Protein AF-A0A7R9WXW7-F1 (afdb_monomer_lite)

Sequence (148 aa):
VDLASMSEPMRQLRLDAGLLLRETRELWLTTLVTAAVLALRHQPDDDEAILDRFQSLLETIAQRLQLDTCWKVRPMLDGKTIMAEVGIPRGPEVGEYNQEQVRWSLQYPSGTRDDAIQHLLAFKTSRQSSDSKSTSTGEEPKTKKMHL

Organism: NCBI:txid1486917

pLDDT: mean 88.54, std 15.45, range [39.53, 98.12]

Secondary structure (DSSP, 8-state):
--GGG--HHHHHHHHHHHHHHHHHGGGHHHHHHHHHHHHHHH-GGGHHHHHHHHHHHHHIIIIIS--TTGGGPPPSS-HHHHHHHHT--SSTHHHHHHHHHHHHHHH-TT--HHHHHHHHHHHHHHHHHHHHHHTSS-------PPP-

Radius of gyration: 23.35 Å; chains: 1; bounding box: 54×71×48 Å

Foldseek 3Di:
DPLQPDDPVRLVVLLVVLVVCLVCPPCPVVVLVVVLVVVCVVCVVCNVVSVVVSVVVVCCCCPVLVRNHLNVDQQPDDLVRCCVLLVDDPDCVSVVLRVVSSSVCSSRVVDDPVNSSVSSNVVVVVVVVVVVVVPPDDDDDDDDDDDD

Structure (mmCIF, N/CA/C/O backbone):
data_AF-A0A7R9WXW7-F1
#
_entry.id   AF-A0A7R9WXW7-F1
#
loop_
_atom_site.group_PDB
_atom_site.id
_atom_site.type_symbol
_atom_site.label_atom_id
_atom_site.label_alt_id
_atom_site.label_comp_id
_atom_site.label_asym_id
_atom_site.label_entity_id
_atom_site.label_seq_id
_atom_site.pdbx_PDB_ins_code
_atom_site.Cartn_x
_atom_site.Cartn_y
_atom_site.Cartn_z
_atom_site.occupancy
_atom_site.B_iso_or_equiv
_atom_site.auth_seq_id
_atom_site.auth_comp_id
_atom_site.auth_asym_id
_atom_site.auth_atom_id
_atom_site.pdbx_PDB_model_num
ATOM 1 N N . VAL A 1 1 ? 14.321 -10.278 4.503 1.00 61.34 1 VAL A N 1
ATOM 2 C CA . VAL A 1 1 ? 14.198 -8.946 5.137 1.00 61.34 1 VAL A CA 1
ATOM 3 C C . VAL A 1 1 ? 13.299 -9.127 6.336 1.00 61.34 1 VAL A C 1
ATOM 5 O O . VAL A 1 1 ? 12.225 -9.686 6.165 1.00 61.34 1 VAL A O 1
ATOM 8 N N . ASP A 1 2 ? 13.758 -8.765 7.529 1.00 78.00 2 ASP A N 1
ATOM 9 C CA . ASP A 1 2 ? 12.871 -8.716 8.688 1.00 78.00 2 ASP A CA 1
ATOM 10 C C . ASP A 1 2 ? 12.004 -7.458 8.567 1.00 78.00 2 ASP A C 1
ATOM 12 O O . ASP A 1 2 ? 12.505 -6.333 8.595 1.00 78.00 2 ASP A O 1
ATOM 16 N N . LEU A 1 3 ? 10.704 -7.655 8.353 1.00 78.62 3 LEU A N 1
ATOM 17 C CA . LEU A 1 3 ? 9.765 -6.555 8.171 1.00 78.62 3 LEU A CA 1
ATOM 18 C C . LEU A 1 3 ? 9.574 -5.728 9.454 1.00 78.62 3 LEU A C 1
ATOM 20 O O . LEU A 1 3 ? 9.182 -4.565 9.371 1.00 78.62 3 LEU A O 1
ATOM 24 N N . ALA A 1 4 ? 9.878 -6.292 10.628 1.00 76.25 4 ALA A N 1
ATOM 25 C CA . ALA A 1 4 ? 9.750 -5.595 11.905 1.00 76.25 4 ALA A CA 1
ATOM 26 C C . ALA A 1 4 ? 10.867 -4.560 12.143 1.00 76.25 4 ALA A C 1
ATOM 28 O O . ALA A 1 4 ? 10.670 -3.611 12.899 1.00 76.25 4 ALA A O 1
ATOM 29 N N . SER A 1 5 ? 12.016 -4.698 11.475 1.00 84.12 5 SER A N 1
ATOM 30 C CA . SER A 1 5 ? 13.190 -3.824 11.630 1.00 84.12 5 SER A CA 1
ATOM 31 C C . SER A 1 5 ? 13.439 -2.900 10.428 1.00 84.12 5 SER A C 1
ATOM 33 O O . SER A 1 5 ? 14.543 -2.386 10.240 1.00 84.12 5 SER A O 1
ATOM 35 N N . MET A 1 6 ? 12.411 -2.643 9.607 1.00 88.06 6 MET A N 1
ATOM 36 C CA . MET A 1 6 ? 12.515 -1.728 8.465 1.00 88.06 6 MET A CA 1
ATOM 37 C C . MET A 1 6 ? 12.856 -0.294 8.900 1.00 88.06 6 MET A C 1
ATOM 39 O O . MET A 1 6 ? 12.335 0.217 9.891 1.00 88.06 6 MET A O 1
ATOM 43 N N . SER A 1 7 ? 13.701 0.390 8.127 1.00 92.31 7 SER A N 1
ATOM 44 C CA . SER A 1 7 ? 13.963 1.823 8.302 1.00 92.31 7 SER A CA 1
ATOM 45 C C . SER A 1 7 ? 12.777 2.674 7.831 1.00 92.31 7 SER A C 1
ATOM 47 O O . SER A 1 7 ? 11.941 2.212 7.054 1.00 92.31 7 SER A O 1
ATOM 49 N N . GLU A 1 8 ? 12.712 3.937 8.260 1.00 92.44 8 GLU A N 1
ATOM 50 C CA . GLU A 1 8 ? 11.643 4.858 7.840 1.00 92.44 8 GLU A CA 1
ATOM 51 C C . GLU A 1 8 ? 11.563 5.042 6.309 1.00 92.44 8 GLU A C 1
ATOM 53 O O . GLU A 1 8 ? 10.476 4.876 5.758 1.00 92.44 8 GLU A O 1
ATOM 58 N N . PRO A 1 9 ? 12.675 5.250 5.569 1.00 93.75 9 PRO A N 1
ATOM 59 C CA . PRO A 1 9 ? 12.611 5.331 4.107 1.00 93.75 9 PRO A CA 1
ATOM 60 C C . PRO A 1 9 ? 12.069 4.054 3.455 1.00 93.75 9 PRO A C 1
ATOM 62 O O . PRO A 1 9 ? 11.321 4.117 2.483 1.00 93.75 9 PRO A O 1
ATOM 65 N N . MET A 1 10 ? 12.411 2.885 4.004 1.00 92.81 10 MET A N 1
ATOM 66 C CA . MET A 1 10 ? 11.912 1.603 3.504 1.00 92.81 10 MET A CA 1
ATOM 67 C C . MET A 1 10 ? 10.419 1.421 3.778 1.00 92.81 10 MET A C 1
ATOM 69 O O . MET A 1 10 ? 9.706 0.872 2.939 1.00 92.81 10 MET A O 1
ATOM 73 N N . ARG A 1 11 ? 9.936 1.886 4.934 1.00 95.25 11 ARG A N 1
ATOM 74 C CA . ARG A 1 11 ? 8.508 1.913 5.266 1.00 95.25 11 ARG A CA 1
ATOM 75 C C . ARG A 1 11 ? 7.729 2.815 4.313 1.00 95.25 11 ARG A C 1
ATOM 77 O O . ARG A 1 11 ? 6.682 2.403 3.818 1.00 95.25 11 ARG A O 1
ATOM 84 N N . GLN A 1 12 ? 8.265 3.994 4.000 1.00 95.94 12 GLN A N 1
ATOM 85 C CA . GLN A 1 12 ? 7.662 4.901 3.026 1.00 95.94 12 GLN A CA 1
ATOM 86 C C . GLN A 1 12 ? 7.631 4.286 1.620 1.00 95.94 12 GLN A C 1
ATOM 88 O O . GLN A 1 12 ? 6.577 4.250 0.992 1.00 95.94 12 GLN A O 1
ATOM 93 N N . LEU A 1 13 ? 8.741 3.691 1.170 1.00 95.56 13 LEU A N 1
ATOM 94 C CA . LEU A 1 13 ? 8.793 2.972 -0.106 1.00 95.56 13 LEU A CA 1
ATOM 95 C C . LEU A 1 13 ? 7.749 1.846 -0.172 1.00 95.56 13 LEU A C 1
ATOM 97 O O . LEU A 1 13 ? 7.090 1.664 -1.195 1.00 95.56 13 LEU A O 1
ATOM 101 N N . ARG A 1 14 ? 7.580 1.093 0.922 1.00 97.00 14 ARG A N 1
ATOM 102 C CA . ARG A 1 14 ? 6.579 0.024 1.013 1.00 97.00 14 ARG A CA 1
ATOM 103 C C . ARG A 1 14 ? 5.152 0.562 0.938 1.00 97.00 14 ARG A C 1
ATOM 105 O O . ARG A 1 14 ? 4.317 -0.062 0.285 1.00 97.00 14 ARG A O 1
ATOM 112 N N . LEU A 1 15 ? 4.876 1.696 1.580 1.00 97.50 15 LEU A N 1
ATOM 113 C CA . LEU A 1 15 ? 3.587 2.376 1.490 1.00 97.50 15 LEU A CA 1
ATOM 114 C C . LEU A 1 15 ? 3.294 2.798 0.046 1.00 97.50 15 LEU A C 1
ATOM 116 O O . LEU A 1 15 ? 2.250 2.426 -0.486 1.00 97.50 15 LEU A O 1
ATOM 120 N N . ASP A 1 16 ? 4.222 3.498 -0.604 1.00 97.44 16 ASP A N 1
ATOM 121 C CA . ASP A 1 16 ? 4.024 4.027 -1.957 1.00 97.44 16 ASP A CA 1
ATOM 122 C C . ASP A 1 16 ? 3.840 2.899 -2.983 1.00 97.44 16 ASP A C 1
ATOM 124 O O . ASP A 1 16 ? 2.862 2.883 -3.737 1.00 97.44 16 ASP A O 1
ATOM 128 N N . ALA A 1 17 ? 4.717 1.889 -2.952 1.00 96.94 17 ALA A N 1
ATOM 129 C CA . ALA A 1 17 ? 4.582 0.701 -3.792 1.00 96.94 17 ALA A CA 1
ATOM 130 C C . ALA A 1 17 ? 3.282 -0.059 -3.487 1.00 96.94 17 ALA A C 1
ATOM 132 O O . ALA A 1 17 ? 2.579 -0.497 -4.396 1.00 96.94 17 ALA A O 1
ATOM 133 N N . GLY A 1 18 ? 2.929 -0.193 -2.207 1.00 97.69 18 GLY A N 1
ATOM 134 C CA . GLY A 1 18 ? 1.715 -0.869 -1.770 1.00 97.69 18 GLY A CA 1
ATOM 135 C C . GLY A 1 18 ? 0.447 -0.192 -2.282 1.00 97.69 18 GLY A C 1
ATOM 136 O O . GLY A 1 18 ? -0.461 -0.882 -2.735 1.00 97.69 18 GLY A O 1
ATOM 137 N N . LEU A 1 19 ? 0.383 1.141 -2.267 1.00 97.50 19 LEU A N 1
ATOM 138 C CA . LEU A 1 19 ? -0.761 1.886 -2.797 1.00 97.50 19 LEU A CA 1
ATOM 139 C C . LEU A 1 19 ? -0.917 1.679 -4.309 1.00 97.50 19 LEU A C 1
ATOM 141 O O . LEU A 1 19 ? -2.013 1.334 -4.754 1.00 97.50 19 LEU A O 1
ATOM 145 N N . LEU A 1 20 ? 0.177 1.768 -5.074 1.00 96.50 20 LEU A N 1
ATOM 146 C CA . LEU A 1 20 ? 0.171 1.507 -6.521 1.00 96.50 20 LEU A CA 1
ATOM 147 C C . LEU A 1 20 ? -0.274 0.074 -6.852 1.00 96.50 20 LEU A C 1
ATOM 149 O O . LEU A 1 20 ? -1.080 -0.155 -7.759 1.00 96.50 20 LEU A O 1
ATOM 153 N N . LEU A 1 21 ? 0.211 -0.911 -6.095 1.00 97.38 21 LEU A N 1
ATOM 154 C CA . LEU A 1 21 ? -0.164 -2.316 -6.269 1.00 97.38 21 LEU A CA 1
ATOM 155 C C . LEU A 1 21 ? -1.621 -2.579 -5.876 1.00 97.38 21 LEU A C 1
ATOM 157 O O . LEU A 1 21 ? -2.287 -3.412 -6.487 1.00 97.38 21 LEU A O 1
ATOM 161 N N . ARG A 1 22 ? -2.166 -1.851 -4.896 1.00 96.56 22 ARG A N 1
ATOM 162 C CA . ARG A 1 22 ? -3.592 -1.943 -4.545 1.00 96.56 22 ARG A CA 1
ATOM 163 C C . ARG A 1 22 ? -4.513 -1.309 -5.580 1.00 96.56 22 ARG A C 1
ATOM 165 O O . ARG A 1 22 ? -5.646 -1.771 -5.725 1.00 96.56 22 ARG A O 1
ATOM 172 N N . GLU A 1 23 ? -4.039 -0.295 -6.292 1.00 96.19 23 GLU A N 1
ATOM 173 C CA . GLU A 1 23 ? -4.761 0.328 -7.400 1.00 96.19 23 GLU A CA 1
ATOM 174 C C . GLU A 1 23 ? -4.766 -0.572 -8.644 1.00 96.19 23 GLU A C 1
ATOM 176 O O . GLU A 1 23 ? -5.825 -0.857 -9.206 1.00 96.19 23 GLU A O 1
ATOM 181 N N . THR A 1 24 ? -3.596 -1.099 -9.013 1.00 96.62 24 THR A N 1
ATOM 182 C CA . THR A 1 24 ? -3.416 -1.953 -10.201 1.00 96.62 24 THR A CA 1
ATOM 183 C C . THR A 1 24 ? -3.874 -3.402 -9.996 1.00 96.62 24 THR A C 1
ATOM 185 O O . THR A 1 24 ? -4.316 -4.050 -10.947 1.00 96.62 24 THR A O 1
ATOM 188 N N . ARG A 1 25 ? -3.856 -3.910 -8.758 1.00 96.69 25 ARG A N 1
ATOM 189 C CA . ARG A 1 25 ? -4.270 -5.275 -8.378 1.00 96.69 25 ARG A CA 1
ATOM 190 C C . ARG A 1 25 ? -3.591 -6.334 -9.250 1.00 96.69 25 ARG A C 1
ATOM 192 O O . ARG A 1 25 ? -2.409 -6.214 -9.532 1.00 96.69 25 ARG A O 1
ATOM 199 N N . GLU A 1 26 ? -4.329 -7.344 -9.723 1.00 96.12 26 GLU A N 1
ATOM 200 C CA . GLU A 1 26 ? -3.818 -8.430 -10.580 1.00 96.12 26 GLU A CA 1
ATOM 201 C C . GLU A 1 26 ? -3.125 -7.930 -11.863 1.00 96.12 26 GLU A C 1
ATOM 203 O O . GLU A 1 26 ? -2.372 -8.676 -12.481 1.00 96.12 26 GLU A O 1
ATOM 208 N N . LEU A 1 27 ? -3.357 -6.676 -12.276 1.00 96.94 27 LEU A N 1
ATOM 209 C CA . LEU A 1 27 ? -2.728 -6.104 -13.464 1.00 96.94 27 LEU A CA 1
ATOM 210 C C . LEU A 1 27 ? -1.308 -5.594 -13.212 1.00 96.94 27 LEU A C 1
ATOM 212 O O . LEU A 1 27 ? -0.648 -5.236 -14.180 1.00 96.94 27 LEU A O 1
ATOM 216 N N . TRP A 1 28 ? -0.809 -5.553 -11.972 1.00 96.31 28 TRP A N 1
ATOM 217 C CA . TRP A 1 28 ? 0.492 -4.942 -11.678 1.00 96.31 28 TRP A CA 1
ATOM 218 C C . TRP A 1 28 ? 1.647 -5.541 -12.492 1.00 96.31 28 TRP A C 1
ATOM 220 O O . TRP A 1 28 ? 2.482 -4.802 -13.014 1.00 96.31 28 TRP A O 1
ATOM 230 N N . LEU A 1 29 ? 1.665 -6.869 -12.652 1.00 95.75 29 LEU A N 1
ATOM 231 C CA . LEU A 1 29 ? 2.698 -7.558 -13.418 1.00 95.75 29 LEU A CA 1
ATOM 232 C C . LEU A 1 29 ? 2.554 -7.254 -14.912 1.00 95.75 29 LEU A C 1
ATOM 234 O O . LEU A 1 29 ? 3.543 -6.968 -15.578 1.00 95.75 29 LEU A O 1
ATOM 238 N N . THR A 1 30 ? 1.323 -7.235 -15.428 1.00 96.50 30 THR A N 1
ATOM 239 C CA . THR A 1 30 ? 1.036 -6.841 -16.814 1.00 96.50 30 THR A CA 1
ATOM 240 C C . THR A 1 30 ? 1.468 -5.402 -17.082 1.00 96.50 30 THR A C 1
ATOM 242 O O . THR A 1 30 ? 2.094 -5.135 -18.107 1.00 96.50 30 THR A O 1
ATOM 245 N N . THR A 1 31 ? 1.192 -4.478 -16.159 1.00 95.25 31 THR A N 1
ATOM 246 C CA . THR A 1 31 ? 1.633 -3.079 -16.228 1.00 95.25 31 THR A CA 1
ATOM 247 C C . THR A 1 31 ? 3.156 -2.997 -16.278 1.00 95.25 31 THR A C 1
ATOM 249 O O . THR A 1 31 ? 3.703 -2.302 -17.132 1.00 95.25 31 THR A O 1
ATOM 252 N N . LEU A 1 32 ? 3.845 -3.751 -15.418 1.00 94.31 32 LEU A N 1
ATOM 253 C CA . LEU A 1 32 ? 5.303 -3.761 -15.355 1.00 94.31 32 LEU A CA 1
ATOM 254 C C . LEU A 1 32 ? 5.938 -4.347 -16.630 1.00 94.31 32 LEU A C 1
ATOM 256 O O . LEU A 1 32 ? 6.860 -3.755 -17.185 1.00 94.31 32 LEU A O 1
ATOM 260 N N . VAL A 1 33 ? 5.417 -5.471 -17.134 1.00 95.88 33 VAL A N 1
ATOM 261 C CA . VAL A 1 33 ? 5.876 -6.094 -18.389 1.00 95.88 33 VAL A CA 1
ATOM 262 C C . VAL A 1 33 ? 5.631 -5.165 -19.576 1.00 95.88 33 VAL A C 1
ATOM 264 O O . VAL A 1 33 ? 6.515 -4.978 -20.407 1.00 95.88 33 VAL A O 1
ATOM 267 N N . THR A 1 34 ? 4.457 -4.532 -19.641 1.00 96.50 34 THR A N 1
ATOM 268 C CA . THR A 1 34 ? 4.133 -3.573 -20.707 1.00 96.50 34 THR A CA 1
ATOM 269 C C . THR A 1 34 ? 5.099 -2.389 -20.685 1.00 96.50 34 THR A C 1
ATOM 271 O O . THR A 1 34 ? 5.607 -1.998 -21.734 1.00 96.50 34 THR A O 1
ATOM 274 N N . ALA A 1 35 ? 5.410 -1.852 -19.501 1.00 94.50 35 ALA A N 1
ATOM 275 C CA . ALA A 1 35 ? 6.386 -0.777 -19.347 1.00 94.50 35 ALA A CA 1
ATOM 276 C C . ALA A 1 35 ? 7.794 -1.197 -19.804 1.00 94.50 35 ALA A C 1
ATOM 278 O O . ALA A 1 35 ? 8.452 -0.432 -20.507 1.00 94.50 35 ALA A O 1
ATOM 279 N N . ALA A 1 36 ? 8.232 -2.417 -19.473 1.00 94.25 36 ALA A N 1
ATOM 280 C CA . ALA A 1 36 ? 9.525 -2.944 -19.907 1.00 94.25 36 ALA A CA 1
ATOM 281 C C . ALA A 1 36 ? 9.600 -3.091 -21.434 1.00 94.25 36 ALA A C 1
ATOM 283 O O . ALA A 1 36 ? 10.535 -2.596 -22.055 1.00 94.25 36 ALA A O 1
ATOM 284 N N . VAL A 1 37 ? 8.577 -3.686 -22.058 1.00 95.38 37 VAL A N 1
ATOM 285 C CA . VAL A 1 37 ? 8.492 -3.819 -23.523 1.00 95.38 37 VAL A CA 1
ATOM 286 C C . VAL A 1 37 ? 8.505 -2.451 -24.205 1.00 95.38 37 VAL A C 1
ATOM 288 O O . VAL A 1 37 ? 9.186 -2.266 -25.213 1.00 95.38 37 VAL A O 1
ATOM 291 N N . LEU A 1 38 ? 7.774 -1.471 -23.666 1.00 95.94 38 LEU A N 1
ATOM 292 C CA . LEU A 1 38 ? 7.788 -0.110 -24.199 1.00 95.94 38 LEU A CA 1
ATOM 293 C C . LEU A 1 38 ? 9.166 0.545 -24.063 1.00 95.94 38 LEU A C 1
ATOM 295 O O . LEU A 1 38 ? 9.581 1.222 -25.003 1.00 95.94 38 LEU A O 1
ATOM 299 N N . ALA A 1 39 ? 9.874 0.334 -22.952 1.00 93.38 39 ALA A N 1
ATOM 300 C CA . ALA A 1 39 ? 11.222 0.856 -22.748 1.00 93.38 39 ALA A CA 1
ATOM 301 C C . ALA A 1 39 ? 12.221 0.255 -23.749 1.00 93.38 39 ALA A C 1
ATOM 303 O O . ALA A 1 39 ? 12.904 1.015 -24.430 1.00 93.38 39 ALA A O 1
ATOM 304 N N . LEU A 1 40 ? 12.221 -1.074 -23.924 1.00 93.56 40 LEU A N 1
ATOM 305 C CA . LEU A 1 40 ? 13.077 -1.775 -24.896 1.00 93.56 40 LEU A CA 1
ATOM 306 C C . LEU A 1 40 ? 12.862 -1.243 -26.320 1.00 93.56 40 LEU A C 1
ATOM 308 O O . LEU A 1 40 ? 13.801 -1.001 -27.068 1.00 93.56 40 LEU A O 1
ATOM 312 N N . ARG A 1 41 ? 11.605 -0.970 -26.696 1.00 93.75 41 ARG A N 1
ATOM 313 C CA . ARG A 1 41 ? 11.296 -0.400 -28.017 1.00 93.75 41 ARG A CA 1
ATOM 314 C C . ARG A 1 41 ? 11.785 1.035 -28.213 1.00 93.75 41 ARG A C 1
ATOM 316 O O . ARG A 1 41 ? 11.988 1.430 -29.358 1.00 93.75 41 ARG A O 1
ATOM 323 N N . HIS A 1 42 ? 11.899 1.824 -27.145 1.00 93.19 42 HIS A N 1
ATOM 324 C CA . HIS A 1 42 ? 12.360 3.214 -27.222 1.00 93.19 42 HIS A CA 1
ATOM 325 C C . HIS A 1 42 ? 13.880 3.345 -27.079 1.00 93.19 42 HIS A C 1
ATOM 327 O O . HIS A 1 42 ? 14.440 4.318 -27.577 1.00 93.19 42 HIS A O 1
ATOM 333 N N . GLN A 1 43 ? 14.529 2.399 -26.397 1.00 90.44 43 GLN A N 1
ATOM 334 C CA . GLN A 1 43 ? 15.960 2.407 -26.079 1.00 90.44 43 GLN A CA 1
ATOM 335 C C . GLN A 1 43 ? 16.577 1.028 -26.386 1.00 90.44 43 GLN A C 1
ATOM 337 O O . GLN A 1 43 ? 16.969 0.318 -25.464 1.00 90.44 43 GLN A O 1
ATOM 342 N N . PRO A 1 44 ? 16.642 0.625 -27.669 1.00 77.81 44 PRO A N 1
ATOM 343 C CA . PRO A 1 44 ? 17.068 -0.726 -28.052 1.00 77.81 44 PRO A CA 1
ATOM 344 C C . PRO A 1 44 ? 18.547 -1.024 -27.755 1.00 77.81 44 PRO A C 1
ATOM 346 O O . PRO A 1 44 ? 18.941 -2.183 -27.711 1.00 77.81 44 PRO A O 1
ATOM 349 N N . ASP A 1 45 ? 19.376 0.003 -27.551 1.00 88.94 45 ASP A N 1
ATOM 350 C CA . ASP A 1 45 ? 20.791 -0.172 -27.198 1.00 88.94 45 ASP A CA 1
ATOM 351 C C . ASP A 1 45 ? 21.002 -0.432 -25.687 1.00 88.94 45 ASP A C 1
ATOM 353 O O . ASP A 1 45 ? 22.113 -0.751 -25.271 1.00 88.94 45 ASP A O 1
ATOM 357 N N . ASP A 1 46 ? 19.942 -0.333 -24.868 1.00 89.12 46 ASP A N 1
ATOM 358 C CA . ASP A 1 46 ? 19.978 -0.439 -23.398 1.00 89.12 46 ASP A CA 1
ATOM 359 C C . ASP A 1 46 ? 19.252 -1.693 -22.857 1.00 89.12 46 ASP A C 1
ATOM 361 O O . ASP A 1 46 ? 18.83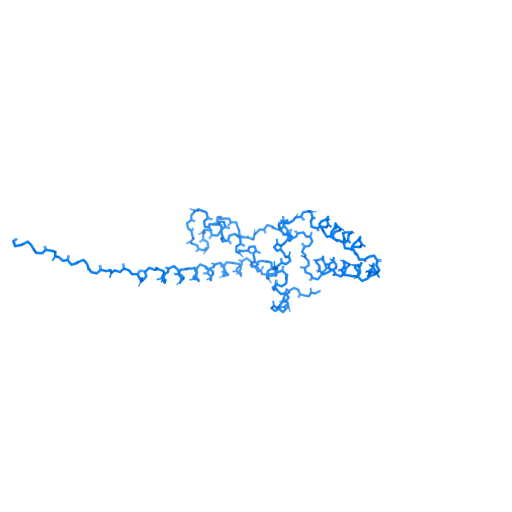6 -1.724 -21.692 1.00 89.12 46 ASP A O 1
ATOM 365 N N . ASP A 1 47 ? 19.081 -2.733 -23.683 1.00 91.38 47 ASP A N 1
ATOM 366 C CA . ASP A 1 47 ? 18.287 -3.929 -23.359 1.00 91.38 47 ASP A CA 1
ATOM 367 C C . ASP A 1 47 ? 18.653 -4.553 -22.001 1.00 91.38 47 ASP A C 1
ATOM 369 O O . ASP A 1 47 ? 17.781 -4.772 -21.157 1.00 91.38 47 ASP A O 1
ATOM 373 N N . GLU A 1 48 ? 19.946 -4.783 -21.753 1.00 93.81 48 GLU A N 1
ATOM 374 C CA . GLU A 1 48 ? 20.440 -5.388 -20.508 1.00 93.81 48 GLU A CA 1
ATOM 375 C C . GLU A 1 48 ? 20.094 -4.522 -19.287 1.00 93.81 48 GLU A C 1
ATOM 377 O O . GLU A 1 48 ? 19.506 -5.003 -18.319 1.00 93.81 48 GLU A O 1
ATOM 382 N N . ALA A 1 49 ? 20.332 -3.210 -19.369 1.00 94.12 49 ALA A N 1
ATOM 383 C CA . ALA A 1 49 ? 20.037 -2.287 -18.278 1.00 94.12 49 ALA A CA 1
ATOM 384 C C . ALA A 1 49 ? 18.527 -2.177 -17.988 1.00 94.12 49 ALA A C 1
ATOM 386 O O . ALA A 1 49 ? 18.122 -1.950 -16.844 1.00 94.12 49 ALA A O 1
ATOM 387 N N . ILE A 1 50 ? 17.674 -2.305 -19.009 1.00 94.12 50 ILE A N 1
ATOM 388 C CA . ILE A 1 50 ? 16.214 -2.311 -18.846 1.00 94.12 50 ILE A CA 1
ATOM 389 C C . ILE A 1 50 ? 15.752 -3.601 -18.168 1.00 94.12 50 ILE A C 1
ATOM 391 O O . ILE A 1 50 ? 14.947 -3.538 -17.233 1.00 94.12 50 ILE A O 1
ATOM 395 N N . LEU A 1 51 ? 16.267 -4.749 -18.609 1.00 94.38 51 LEU A N 1
ATOM 396 C CA . LEU A 1 51 ? 15.941 -6.053 -18.035 1.00 94.38 51 LEU A CA 1
ATOM 397 C C . LEU A 1 51 ? 16.403 -6.157 -16.577 1.00 94.38 51 LEU A C 1
ATOM 399 O O . LEU A 1 51 ? 15.615 -6.580 -15.730 1.00 94.38 51 LEU A O 1
ATOM 403 N N . ASP A 1 52 ? 17.598 -5.662 -16.257 1.00 95.88 52 ASP A N 1
ATOM 404 C CA . ASP A 1 52 ? 18.114 -5.602 -14.886 1.00 95.88 52 ASP A CA 1
ATOM 405 C C . ASP A 1 52 ? 17.224 -4.750 -13.976 1.00 95.88 52 ASP A C 1
ATOM 407 O O . ASP A 1 52 ? 16.885 -5.148 -12.857 1.00 95.88 52 ASP A O 1
ATOM 411 N N . ARG A 1 53 ? 16.785 -3.575 -14.452 1.00 94.25 53 ARG A N 1
ATOM 412 C CA . ARG A 1 53 ? 15.851 -2.718 -13.701 1.00 94.25 53 ARG A CA 1
ATOM 413 C C . ARG A 1 53 ? 14.506 -3.404 -13.484 1.00 94.25 53 ARG A C 1
ATOM 415 O O . ARG A 1 53 ? 13.961 -3.325 -12.382 1.00 94.25 53 ARG A O 1
ATOM 422 N N . PHE A 1 54 ? 13.976 -4.073 -14.508 1.00 95.62 54 PHE A N 1
ATOM 423 C CA . PHE A 1 54 ? 12.728 -4.829 -14.412 1.00 95.62 54 PHE A CA 1
ATOM 424 C C . PHE A 1 54 ? 12.841 -5.960 -13.384 1.00 95.62 54 PHE A C 1
ATOM 426 O O . PHE A 1 54 ? 12.000 -6.057 -12.487 1.00 95.62 54 PHE A O 1
ATOM 433 N N . GLN A 1 55 ? 13.896 -6.773 -13.470 1.00 95.81 55 GLN A N 1
ATOM 434 C CA . GLN A 1 55 ? 14.130 -7.883 -12.552 1.00 95.81 55 GLN A CA 1
ATOM 435 C C . GLN A 1 55 ? 14.326 -7.386 -11.115 1.00 95.81 55 GLN A C 1
ATOM 437 O O . GLN A 1 55 ? 13.680 -7.887 -10.196 1.00 95.81 55 GLN A O 1
ATOM 442 N N . SER A 1 56 ? 15.140 -6.346 -10.921 1.00 96.06 56 SER A N 1
ATOM 443 C CA . SER A 1 56 ? 15.377 -5.737 -9.608 1.00 96.06 56 SER A CA 1
ATOM 444 C C . SER A 1 56 ? 14.089 -5.200 -8.973 1.00 96.06 56 SER A C 1
ATOM 446 O O . SER A 1 56 ? 13.849 -5.386 -7.774 1.00 96.06 56 SER A O 1
ATOM 448 N N . LEU A 1 57 ? 13.211 -4.576 -9.767 1.00 95.19 57 LEU A N 1
ATOM 449 C CA . LEU A 1 57 ? 11.919 -4.091 -9.285 1.00 95.19 57 LEU A CA 1
ATOM 450 C C . LEU A 1 57 ? 10.975 -5.247 -8.929 1.00 95.19 57 LEU A C 1
ATOM 452 O O . LEU A 1 57 ? 10.325 -5.201 -7.881 1.00 95.19 57 LEU A O 1
ATOM 456 N N . LEU A 1 58 ? 10.942 -6.300 -9.750 1.00 96.06 58 LEU A N 1
ATOM 457 C CA . LEU A 1 58 ? 10.154 -7.503 -9.492 1.00 96.06 58 LEU A CA 1
ATOM 458 C C . LEU A 1 58 ? 10.576 -8.177 -8.177 1.00 96.06 58 LEU A C 1
ATOM 460 O O . LEU A 1 58 ? 9.736 -8.437 -7.313 1.00 96.06 58 LEU A O 1
ATOM 464 N N . GLU A 1 59 ? 11.877 -8.400 -7.993 1.00 95.69 59 GLU A N 1
ATOM 465 C CA . GLU A 1 59 ? 12.451 -8.961 -6.766 1.00 95.69 59 GLU A CA 1
ATOM 466 C C . GLU A 1 59 ? 12.189 -8.059 -5.555 1.00 95.69 59 GLU A C 1
ATOM 468 O O . GLU A 1 59 ? 11.848 -8.537 -4.468 1.00 95.69 59 GLU A O 1
ATOM 473 N N . THR A 1 60 ? 12.290 -6.740 -5.730 1.00 94.81 60 THR A N 1
ATOM 474 C CA . THR A 1 60 ? 12.011 -5.781 -4.659 1.00 94.81 60 THR A CA 1
ATOM 475 C C . THR A 1 60 ? 10.554 -5.864 -4.207 1.00 94.81 60 THR A C 1
ATOM 477 O O . THR A 1 60 ? 10.303 -5.991 -3.008 1.00 94.81 60 THR A O 1
ATOM 480 N N . ILE A 1 61 ? 9.594 -5.856 -5.134 1.00 95.88 61 ILE A N 1
ATOM 481 C CA . ILE A 1 61 ? 8.162 -5.937 -4.815 1.00 95.88 61 ILE A CA 1
ATOM 482 C C . ILE A 1 61 ? 7.813 -7.282 -4.167 1.00 95.88 61 ILE A C 1
ATOM 484 O O . ILE A 1 61 ? 7.188 -7.307 -3.103 1.00 95.88 61 ILE A O 1
ATOM 488 N N . ALA A 1 62 ? 8.221 -8.390 -4.788 1.00 94.69 62 ALA A N 1
ATOM 489 C CA . ALA A 1 62 ? 7.782 -9.721 -4.384 1.00 94.69 62 ALA A CA 1
ATOM 490 C C . ALA A 1 62 ? 8.534 -10.244 -3.151 1.00 94.69 62 ALA A C 1
ATOM 492 O O . ALA A 1 62 ? 7.928 -10.804 -2.243 1.00 94.69 62 ALA A O 1
ATOM 493 N N . GLN A 1 63 ? 9.851 -10.041 -3.076 1.00 92.44 63 GLN A N 1
ATOM 494 C CA . GLN A 1 63 ? 10.682 -10.684 -2.052 1.00 92.44 63 GLN A CA 1
ATOM 495 C C . GLN A 1 63 ? 11.063 -9.735 -0.918 1.00 92.44 63 GLN A C 1
ATOM 497 O O . GLN A 1 63 ? 11.043 -10.127 0.251 1.00 92.44 63 GLN A O 1
ATOM 502 N N . ARG A 1 64 ? 11.434 -8.487 -1.238 1.00 92.25 64 ARG A N 1
ATOM 503 C CA . ARG A 1 64 ? 11.912 -7.532 -0.221 1.00 92.25 64 ARG A CA 1
ATOM 504 C C . ARG A 1 64 ? 10.767 -6.832 0.500 1.00 92.25 64 ARG A C 1
ATOM 506 O O . ARG A 1 64 ? 10.820 -6.704 1.719 1.00 92.25 64 ARG A O 1
ATOM 513 N N . LEU A 1 65 ? 9.756 -6.385 -0.244 1.00 95.06 65 LEU A N 1
ATOM 514 C CA . LEU A 1 65 ? 8.593 -5.675 0.291 1.00 95.06 65 LEU A CA 1
ATOM 515 C C . LEU A 1 65 ? 7.408 -6.605 0.589 1.00 95.06 65 LEU A C 1
ATOM 517 O O . LEU A 1 65 ? 6.560 -6.243 1.408 1.00 95.06 65 LEU A O 1
ATOM 521 N N . GLN A 1 66 ? 7.365 -7.790 -0.034 1.00 95.38 66 GLN A N 1
ATOM 522 C CA . GLN A 1 66 ? 6.291 -8.782 0.116 1.00 95.38 66 GLN A CA 1
ATOM 523 C C . GLN A 1 66 ? 4.912 -8.170 -0.177 1.00 95.38 66 GLN A C 1
ATOM 525 O O . GLN A 1 66 ? 4.019 -8.138 0.675 1.00 95.38 66 GLN A O 1
ATOM 530 N N . LEU A 1 67 ? 4.777 -7.572 -1.364 1.00 97.06 67 LEU A N 1
ATOM 531 C CA . LEU A 1 67 ? 3.582 -6.836 -1.789 1.00 97.06 67 LEU A CA 1
ATOM 532 C C . LEU A 1 67 ? 2.866 -7.450 -3.004 1.00 97.06 67 LEU A C 1
ATOM 534 O O . LEU A 1 67 ? 1.844 -6.915 -3.430 1.00 97.06 67 LEU A O 1
ATOM 538 N N . ASP A 1 68 ? 3.347 -8.574 -3.532 1.00 95.00 68 ASP A N 1
ATOM 539 C CA . ASP A 1 68 ? 2.834 -9.267 -4.725 1.00 95.00 68 ASP A CA 1
ATOM 540 C C . ASP A 1 68 ? 1.373 -9.731 -4.613 1.00 95.00 68 ASP A C 1
ATOM 542 O O . ASP A 1 68 ? 0.761 -10.064 -5.623 1.00 95.00 68 ASP A O 1
ATOM 546 N N . THR A 1 69 ? 0.786 -9.709 -3.413 1.00 95.38 69 THR A N 1
ATOM 547 C CA . THR A 1 69 ? -0.650 -9.945 -3.191 1.00 95.38 69 THR A CA 1
ATOM 548 C C . THR A 1 69 ? -1.300 -8.930 -2.247 1.00 95.38 69 THR A C 1
ATOM 550 O O . THR A 1 69 ? -2.343 -9.213 -1.648 1.00 95.38 69 THR A O 1
ATOM 553 N N . CYS A 1 70 ? -0.708 -7.746 -2.061 1.00 96.38 70 CYS A N 1
ATOM 554 C CA . CYS A 1 70 ? -1.114 -6.817 -0.999 1.00 96.38 70 CYS A CA 1
ATOM 555 C C . CYS A 1 70 ? -2.578 -6.351 -1.100 1.00 96.38 70 CYS A C 1
ATOM 557 O O . CYS A 1 70 ? -3.182 -6.038 -0.077 1.00 96.38 70 CYS A O 1
ATOM 559 N N . TRP A 1 71 ? -3.191 -6.350 -2.290 1.00 96.06 71 TRP A N 1
ATOM 560 C CA . TRP A 1 71 ? -4.604 -5.991 -2.502 1.00 96.06 71 TRP A CA 1
ATOM 561 C C . TRP A 1 71 ? -5.601 -7.038 -2.005 1.00 96.06 71 TRP A C 1
ATOM 563 O O . TRP A 1 71 ? -6.764 -6.703 -1.778 1.00 96.06 71 TRP A O 1
ATOM 573 N N . LYS A 1 72 ? -5.161 -8.288 -1.816 1.00 95.12 72 LYS A N 1
ATOM 574 C CA . LYS A 1 72 ? -5.991 -9.386 -1.292 1.00 95.12 72 LYS A CA 1
ATOM 575 C C . LYS A 1 72 ? -6.100 -9.343 0.230 1.00 95.12 72 LYS A C 1
ATOM 577 O O . LYS A 1 72 ? -7.042 -9.899 0.794 1.00 95.12 72 LYS A O 1
ATOM 582 N N . VAL A 1 73 ? -5.157 -8.671 0.893 1.00 91.12 73 VAL A N 1
ATOM 583 C CA . VAL A 1 73 ? -5.132 -8.533 2.349 1.00 91.12 73 VAL A CA 1
ATOM 584 C C . VAL A 1 73 ? -6.325 -7.691 2.793 1.00 91.12 73 VAL A C 1
ATOM 586 O O . VAL A 1 73 ? -6.508 -6.548 2.346 1.00 91.12 73 VAL A O 1
ATOM 589 N N . ARG A 1 74 ? -7.150 -8.287 3.659 1.00 90.06 74 ARG A N 1
ATOM 590 C CA . ARG A 1 74 ? -8.285 -7.615 4.287 1.00 90.06 74 ARG A CA 1
ATOM 591 C C . ARG A 1 74 ? -7.793 -6.753 5.451 1.00 90.06 74 ARG A C 1
ATOM 593 O O . ARG A 1 74 ? -6.895 -7.187 6.170 1.00 90.06 74 ARG A O 1
ATOM 600 N N . PRO A 1 75 ? -8.391 -5.573 5.659 1.00 91.44 75 PRO A N 1
ATOM 601 C CA . PRO A 1 75 ? -8.102 -4.769 6.835 1.00 91.44 75 PRO A CA 1
ATOM 602 C C . PRO A 1 75 ? -8.416 -5.539 8.131 1.00 91.44 75 PRO A C 1
ATOM 604 O O . PRO A 1 75 ? -9.344 -6.349 8.165 1.00 91.44 75 PRO A O 1
ATOM 607 N N . MET A 1 76 ? -7.626 -5.302 9.180 1.00 93.19 76 MET A N 1
ATOM 608 C CA . MET A 1 76 ? -7.648 -6.075 10.435 1.00 93.19 76 MET A CA 1
ATOM 609 C C . MET A 1 76 ? -8.898 -5.790 11.279 1.00 93.19 76 MET A C 1
ATOM 611 O O . MET A 1 76 ? -9.421 -6.666 11.971 1.00 93.19 76 MET A O 1
ATOM 615 N N . LEU A 1 77 ? -9.367 -4.546 11.216 1.00 96.31 77 LEU A N 1
ATOM 616 C CA . LEU A 1 77 ? -10.560 -4.033 11.865 1.00 96.31 77 LEU A CA 1
ATOM 617 C C . LEU A 1 77 ? -11.657 -3.882 10.809 1.00 96.31 77 LEU A C 1
ATOM 619 O O . LEU A 1 77 ? -11.461 -3.227 9.781 1.00 96.31 77 LEU A O 1
ATOM 623 N N . ASP A 1 78 ? -12.822 -4.469 11.071 1.00 96.00 78 ASP A N 1
ATOM 624 C CA . ASP A 1 78 ? -14.020 -4.221 10.276 1.00 96.00 78 ASP A CA 1
ATOM 625 C C . ASP A 1 78 ? -14.690 -2.899 10.686 1.00 96.00 78 ASP A C 1
ATOM 627 O O . ASP A 1 78 ? -14.364 -2.294 11.710 1.00 96.00 78 ASP A O 1
ATOM 631 N N . GLY A 1 79 ? -15.663 -2.436 9.897 1.00 95.56 79 GLY A N 1
ATOM 632 C CA . GLY A 1 79 ? -16.338 -1.166 10.178 1.00 95.56 79 GLY A CA 1
ATOM 633 C C . GLY A 1 79 ? -17.027 -1.134 11.547 1.00 95.56 79 GLY A C 1
ATOM 634 O O . GLY A 1 79 ? -17.071 -0.086 12.184 1.00 95.56 79 GLY A O 1
ATOM 635 N N . LYS A 1 80 ? -17.527 -2.280 12.031 1.00 96.44 80 LYS A N 1
ATOM 636 C CA . LYS A 1 80 ? -18.153 -2.385 13.355 1.00 96.44 80 LYS A CA 1
ATOM 637 C C . LYS A 1 80 ? -17.131 -2.181 14.471 1.00 96.44 80 LYS A C 1
ATOM 639 O O . LYS A 1 80 ? -17.406 -1.429 15.401 1.00 96.44 80 LYS A O 1
ATOM 644 N N . THR A 1 81 ? -15.967 -2.814 14.352 1.00 97.06 81 THR A N 1
ATOM 645 C CA . THR A 1 81 ? -14.855 -2.668 15.291 1.00 97.06 81 THR A CA 1
ATOM 646 C C . THR A 1 81 ? -14.342 -1.233 15.287 1.00 97.06 81 THR A C 1
ATOM 648 O O . THR A 1 81 ? -14.191 -0.653 16.352 1.00 97.06 81 THR A O 1
ATOM 651 N N . ILE A 1 82 ? -14.143 -0.627 14.110 1.00 97.38 82 ILE A N 1
ATOM 652 C CA . ILE A 1 82 ? -13.688 0.768 14.008 1.00 97.38 82 ILE A CA 1
ATOM 653 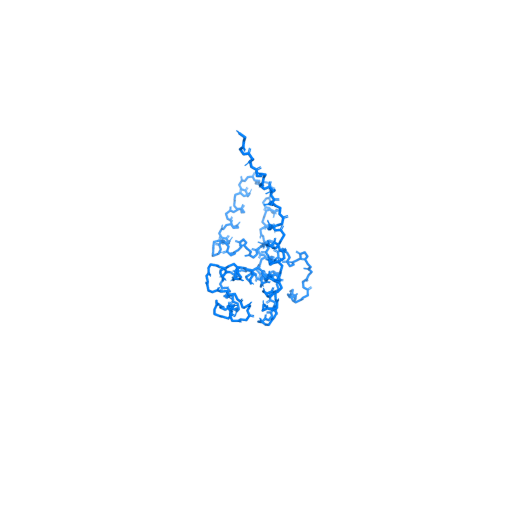C C . ILE A 1 82 ? -14.660 1.705 14.741 1.00 97.38 82 ILE A C 1
ATOM 655 O O . ILE A 1 82 ? -14.227 2.515 15.553 1.00 97.38 82 ILE A O 1
ATOM 659 N N . MET A 1 83 ? -15.972 1.577 14.513 1.00 97.44 83 MET A N 1
ATOM 660 C CA . MET A 1 83 ? -16.964 2.409 15.211 1.00 97.44 83 MET A CA 1
ATOM 661 C C . MET A 1 83 ? -16.907 2.237 16.735 1.00 97.44 83 MET A C 1
ATOM 663 O O . MET A 1 83 ? -16.990 3.228 17.456 1.00 97.44 83 MET A O 1
ATOM 667 N N . ALA A 1 84 ? -16.770 0.999 17.220 1.00 97.50 84 ALA A N 1
ATOM 668 C CA . ALA A 1 84 ? -16.775 0.693 18.648 1.00 97.50 84 ALA A CA 1
ATOM 669 C C . ALA A 1 84 ? -15.494 1.156 19.360 1.00 97.50 84 ALA A C 1
ATOM 671 O O . ALA A 1 84 ? -15.579 1.858 20.362 1.00 97.50 84 ALA A O 1
ATOM 672 N N . GLU A 1 85 ? -14.326 0.796 18.827 1.00 97.50 85 GLU A N 1
ATOM 673 C CA . GLU A 1 85 ? -13.026 1.042 19.467 1.00 97.50 85 GLU A CA 1
ATOM 674 C C . GLU A 1 85 ? -12.556 2.491 19.284 1.00 97.50 85 GLU A C 1
ATOM 676 O O . GLU A 1 85 ? -12.012 3.102 20.198 1.00 97.50 85 GLU A O 1
ATOM 681 N N . VAL A 1 86 ? -12.792 3.076 18.103 1.00 96.19 86 VAL A N 1
ATOM 682 C CA . VAL A 1 86 ? -12.366 4.453 17.790 1.00 96.19 86 VAL A CA 1
ATOM 683 C C . VAL A 1 86 ? -13.434 5.474 18.211 1.00 96.19 86 VAL A C 1
ATOM 685 O O . VAL A 1 86 ? -13.155 6.670 18.353 1.00 96.19 86 VAL A O 1
ATOM 688 N N . GLY A 1 87 ? -14.675 5.030 18.436 1.00 95.44 87 GLY A N 1
ATOM 689 C CA . GLY A 1 87 ? -15.788 5.882 18.857 1.00 95.44 87 GLY A CA 1
ATOM 690 C C . GLY A 1 87 ? -16.179 6.907 17.791 1.00 95.44 87 GLY A C 1
ATOM 691 O O . GLY A 1 87 ? -16.291 8.097 18.101 1.00 95.44 87 GLY A O 1
ATOM 692 N N . ILE A 1 88 ? -16.305 6.468 16.535 1.00 95.19 88 ILE A N 1
ATOM 693 C CA . ILE A 1 88 ? -16.760 7.295 15.404 1.00 95.19 88 ILE A CA 1
ATOM 694 C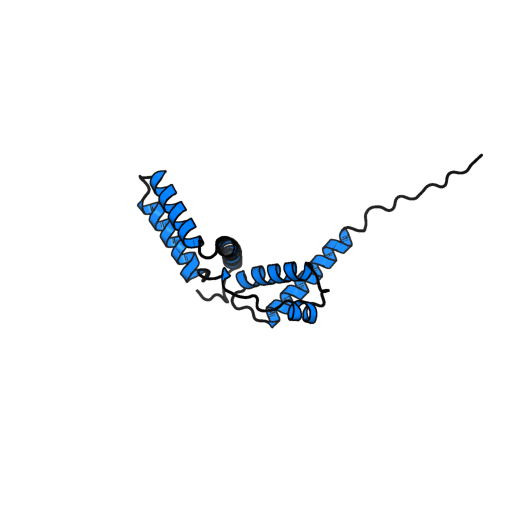 C . ILE A 1 88 ? -18.186 6.906 14.989 1.00 95.19 88 ILE A C 1
ATOM 696 O O . ILE A 1 88 ? -18.562 5.734 15.111 1.00 95.19 88 ILE A O 1
ATOM 700 N N . PRO A 1 89 ? -19.006 7.860 14.510 1.00 92.88 89 PRO A N 1
ATOM 701 C CA . PRO A 1 89 ? -20.369 7.568 14.094 1.00 92.88 89 PRO A CA 1
ATOM 702 C C . PRO A 1 89 ? -20.404 6.680 12.844 1.00 92.88 89 PRO A C 1
ATOM 704 O O . PRO A 1 89 ? -19.475 6.629 12.036 1.00 92.88 89 PRO A O 1
ATOM 707 N N . ARG A 1 90 ? -21.536 6.000 12.644 1.00 94.00 90 ARG A N 1
ATOM 708 C CA . ARG A 1 90 ? -21.798 5.280 11.396 1.00 94.00 90 ARG A CA 1
ATOM 709 C C . ARG A 1 90 ? -21.902 6.277 10.243 1.00 94.00 90 ARG A C 1
ATOM 711 O O . ARG A 1 90 ? -22.749 7.163 10.278 1.00 94.00 90 ARG A O 1
ATOM 718 N N . GLY A 1 91 ? -21.120 6.075 9.186 1.00 93.44 91 GLY A N 1
ATOM 719 C CA . GLY A 1 91 ? -21.187 6.919 7.996 1.00 93.44 91 GLY A CA 1
ATOM 720 C C . GLY A 1 91 ? -19.977 6.770 7.072 1.00 93.44 91 GLY A C 1
ATOM 721 O O . GLY A 1 91 ? -19.174 5.854 7.265 1.00 93.44 91 GLY A O 1
ATOM 722 N N . PRO A 1 92 ? -19.841 7.668 6.079 1.00 93.12 92 PRO A N 1
ATOM 723 C CA . PRO A 1 92 ? -18.716 7.690 5.140 1.00 93.12 92 PRO A CA 1
ATOM 724 C C . PRO A 1 92 ? -17.347 7.779 5.821 1.00 93.12 92 PRO A C 1
ATOM 726 O O . PRO A 1 92 ? -16.386 7.198 5.324 1.00 93.12 92 PRO A O 1
ATOM 729 N N . GLU A 1 93 ? -17.282 8.421 6.992 1.00 93.44 93 GLU A N 1
ATOM 730 C CA . GLU A 1 93 ? -16.065 8.551 7.799 1.00 93.44 93 GLU A CA 1
ATOM 731 C C . GLU A 1 93 ? -15.434 7.184 8.114 1.00 93.44 93 GLU A C 1
ATOM 733 O O . GLU A 1 93 ? -14.221 7.032 8.021 1.00 93.44 93 GLU A O 1
ATOM 738 N N . VAL A 1 94 ? -16.233 6.134 8.351 1.00 96.31 94 VAL A N 1
ATOM 739 C CA . VAL A 1 94 ? -15.714 4.768 8.569 1.00 96.31 94 VAL A CA 1
ATOM 740 C C . VAL A 1 94 ? -14.849 4.295 7.391 1.00 96.31 94 VAL A C 1
ATOM 742 O O . VAL A 1 94 ? -13.872 3.574 7.588 1.00 96.31 94 VAL A O 1
ATOM 745 N N . GLY A 1 95 ? -15.174 4.718 6.165 1.00 95.44 95 GLY A N 1
ATOM 746 C CA . GLY A 1 95 ? -14.385 4.428 4.970 1.00 95.44 95 GLY A CA 1
ATOM 747 C C . GLY A 1 95 ? -13.006 5.089 4.984 1.00 95.44 95 GLY A C 1
ATOM 748 O O . GLY A 1 95 ? -12.039 4.462 4.559 1.00 95.44 95 GLY A O 1
ATOM 749 N N . GLU A 1 96 ? -12.893 6.303 5.519 1.00 95.69 96 GLU A N 1
ATOM 750 C CA . GLU A 1 96 ? -11.622 7.027 5.644 1.00 95.69 96 GLU A CA 1
ATOM 751 C C . GLU A 1 96 ? -10.706 6.364 6.676 1.00 95.69 96 GLU A C 1
ATOM 753 O O . GLU A 1 96 ? -9.534 6.134 6.397 1.00 95.69 96 GLU A O 1
ATOM 758 N N . TYR A 1 97 ? -11.246 5.952 7.826 1.00 97.19 97 TYR A N 1
ATOM 759 C CA . TYR A 1 97 ? -10.480 5.195 8.827 1.00 97.19 97 TYR A CA 1
ATOM 760 C C . TYR A 1 97 ? -10.064 3.821 8.305 1.00 97.19 97 TYR A C 1
ATOM 762 O O . TYR A 1 97 ? -8.982 3.332 8.620 1.00 97.19 97 TYR A O 1
ATOM 770 N N . ASN A 1 98 ? -10.895 3.197 7.469 1.00 96.00 98 ASN A N 1
ATOM 771 C CA . ASN A 1 98 ? -10.526 1.946 6.825 1.00 96.00 98 ASN A CA 1
ATOM 772 C C . ASN A 1 98 ? -9.372 2.143 5.823 1.00 96.00 98 ASN A C 1
ATOM 774 O O . ASN A 1 98 ? -8.441 1.339 5.789 1.00 96.00 98 ASN A O 1
ATOM 778 N N . GLN A 1 99 ? -9.394 3.227 5.042 1.00 95.25 99 GLN A N 1
ATOM 779 C CA . GLN A 1 99 ? -8.279 3.595 4.161 1.00 95.25 99 GLN A CA 1
ATOM 780 C C . GLN A 1 99 ? -7.007 3.899 4.960 1.00 95.25 99 GLN A C 1
ATOM 782 O O . GLN A 1 99 ? -5.934 3.426 4.588 1.00 95.25 99 GLN A O 1
ATOM 787 N N . GLU A 1 100 ? -7.126 4.620 6.073 1.00 97.19 100 GLU A N 1
ATOM 788 C CA . GLU A 1 100 ? -5.996 4.941 6.944 1.00 97.19 100 GLU A CA 1
ATOM 789 C C . GLU A 1 100 ? -5.369 3.684 7.556 1.00 97.19 100 GLU A C 1
ATOM 791 O O . GLU A 1 100 ? -4.158 3.496 7.486 1.00 97.19 100 GLU A O 1
ATOM 796 N N . GLN A 1 101 ? -6.187 2.752 8.051 1.00 97.06 101 GLN A N 1
ATOM 797 C CA . GLN A 1 101 ? -5.725 1.436 8.495 1.00 97.06 101 GLN A CA 1
ATOM 798 C C . GLN A 1 101 ? -4.965 0.689 7.388 1.00 97.06 101 GLN A C 1
ATOM 800 O O . GLN A 1 101 ? -3.950 0.049 7.661 1.00 97.06 101 GLN A O 1
ATOM 805 N N . VAL A 1 102 ? -5.441 0.740 6.138 1.00 96.56 102 VAL A N 1
ATOM 806 C CA . VAL A 1 102 ? -4.739 0.102 5.013 1.00 96.56 102 VAL A CA 1
ATOM 807 C C . VAL A 1 102 ? -3.367 0.742 4.816 1.00 96.56 102 VAL A C 1
ATOM 809 O O . VAL A 1 102 ? -2.383 0.008 4.724 1.00 96.56 102 VAL A O 1
ATOM 812 N N . ARG A 1 103 ? -3.276 2.079 4.807 1.00 97.38 103 ARG A N 1
ATOM 813 C CA . ARG A 1 103 ? -1.997 2.807 4.705 1.00 97.38 103 ARG A CA 1
ATOM 814 C C . ARG A 1 103 ? -1.051 2.410 5.835 1.00 97.38 103 ARG A C 1
ATOM 816 O O . ARG A 1 103 ? 0.081 2.011 5.573 1.00 97.38 103 ARG A O 1
ATOM 823 N N . TRP A 1 104 ? -1.540 2.422 7.069 1.00 97.19 104 TRP A N 1
ATOM 824 C CA . TRP A 1 104 ? -0.768 2.017 8.237 1.00 97.19 104 TRP A CA 1
ATOM 825 C C . TRP A 1 104 ? -0.272 0.570 8.135 1.00 97.19 104 TRP A C 1
ATOM 827 O O . TRP A 1 104 ? 0.915 0.322 8.311 1.00 97.19 104 TRP A O 1
ATOM 837 N N . SER A 1 105 ? -1.124 -0.382 7.741 1.00 96.00 105 SER A N 1
ATOM 838 C CA . SER A 1 105 ? -0.726 -1.793 7.590 1.00 96.00 105 SER A CA 1
ATOM 839 C C . SER A 1 105 ? 0.309 -2.017 6.479 1.00 96.00 105 SER A C 1
ATOM 841 O O . SER A 1 105 ? 1.111 -2.950 6.536 1.00 96.00 105 SER A O 1
ATOM 843 N N . LEU A 1 106 ? 0.326 -1.153 5.455 1.00 96.81 106 LEU A N 1
ATOM 844 C CA . LEU A 1 106 ? 1.376 -1.169 4.440 1.00 96.81 106 LEU A CA 1
ATOM 845 C C . LEU A 1 106 ? 2.715 -0.681 5.006 1.00 96.81 106 LEU A C 1
ATOM 847 O O . LEU A 1 106 ? 3.767 -1.164 4.589 1.00 96.81 106 LEU A O 1
ATOM 851 N N . GLN A 1 107 ? 2.681 0.241 5.959 1.00 95.44 107 GLN A N 1
ATOM 852 C CA . GLN A 1 107 ? 3.868 0.804 6.588 1.00 95.44 107 GLN A CA 1
ATOM 853 C C . GLN A 1 107 ? 4.399 -0.080 7.735 1.00 95.44 107 GLN A C 1
ATOM 855 O O . GLN A 1 107 ? 5.610 -0.216 7.901 1.00 95.44 107 GLN A O 1
ATOM 860 N N . TYR A 1 108 ? 3.498 -0.740 8.466 1.00 95.00 108 TYR A N 1
ATOM 861 C CA . TYR A 1 108 ? 3.773 -1.589 9.626 1.00 95.00 108 TYR A CA 1
ATOM 862 C C . TYR A 1 108 ? 3.163 -2.989 9.432 1.00 95.00 108 TYR A C 1
ATOM 864 O O . TYR A 1 108 ? 2.185 -3.345 10.088 1.00 95.00 108 TYR A O 1
ATOM 872 N N . PRO A 1 109 ? 3.726 -3.816 8.534 1.00 92.94 109 PRO A N 1
ATOM 873 C CA . PRO A 1 109 ? 3.151 -5.118 8.172 1.00 92.94 109 PRO A CA 1
ATOM 874 C C . PRO A 1 109 ? 3.116 -6.142 9.319 1.00 92.94 109 PRO A C 1
ATOM 876 O O . PRO A 1 109 ? 2.344 -7.094 9.253 1.00 92.94 109 PRO A O 1
ATOM 879 N N . SER A 1 110 ? 3.932 -5.953 10.361 1.00 92.81 110 SER A N 1
ATOM 880 C CA . SER A 1 110 ? 3.941 -6.786 11.574 1.00 92.81 110 SER A CA 1
ATOM 881 C C . SER A 1 110 ? 3.085 -6.210 12.709 1.00 92.81 110 SER A C 1
ATOM 883 O O . SER A 1 110 ? 3.112 -6.742 13.816 1.00 92.81 110 SER A O 1
ATOM 885 N N . GLY A 1 111 ? 2.378 -5.102 12.463 1.00 93.75 111 GLY A N 1
ATOM 886 C CA . GLY A 1 111 ? 1.536 -4.453 13.457 1.00 93.75 111 GLY A CA 1
ATOM 887 C C . GLY A 1 111 ? 0.377 -5.347 13.889 1.00 93.75 111 GLY A C 1
ATOM 888 O O . GLY A 1 111 ? -0.182 -6.112 13.100 1.00 93.75 111 GLY A O 1
ATOM 889 N N . THR A 1 112 ? 0.019 -5.263 15.163 1.00 95.81 112 THR A N 1
ATOM 890 C CA . THR A 1 112 ? -1.076 -6.036 15.743 1.00 95.81 112 THR A CA 1
ATOM 891 C C . THR A 1 112 ? -2.416 -5.319 15.590 1.00 95.81 112 THR A C 1
ATOM 893 O O . THR A 1 112 ? -2.504 -4.159 15.184 1.00 95.81 112 THR A O 1
ATOM 896 N N . ARG A 1 113 ? -3.496 -6.018 15.953 1.00 96.19 113 ARG A N 1
ATOM 897 C CA . ARG A 1 113 ? -4.831 -5.419 16.049 1.00 96.19 113 ARG A CA 1
ATOM 898 C C . ARG A 1 113 ? -4.849 -4.230 17.019 1.00 96.19 113 ARG A C 1
ATOM 900 O O . ARG A 1 113 ? -5.474 -3.222 16.706 1.00 96.19 113 ARG A O 1
ATOM 907 N N . ASP A 1 114 ? -4.166 -4.348 18.155 1.00 96.88 114 ASP A N 1
ATOM 908 C CA . ASP A 1 114 ? -4.129 -3.298 19.175 1.00 96.88 114 ASP A CA 1
ATOM 909 C C . ASP A 1 114 ? -3.330 -2.087 18.682 1.00 96.88 114 ASP A C 1
ATOM 911 O O . ASP A 1 114 ? -3.778 -0.953 18.850 1.00 96.88 114 ASP A O 1
ATOM 915 N N . ASP A 1 115 ? -2.218 -2.313 17.973 1.00 97.25 115 ASP A N 1
ATOM 916 C CA . ASP A 1 115 ? -1.451 -1.231 17.341 1.00 97.25 115 ASP A CA 1
ATOM 917 C C . ASP A 1 115 ? -2.294 -0.479 16.299 1.00 97.25 115 ASP A C 1
ATOM 919 O O . ASP A 1 115 ? -2.251 0.751 16.233 1.00 97.25 115 ASP A O 1
ATOM 923 N N . ALA A 1 116 ? -3.116 -1.198 15.524 1.00 97.25 116 ALA A N 1
ATOM 924 C CA . ALA A 1 116 ? -4.029 -0.590 14.559 1.00 97.25 116 ALA A CA 1
ATOM 925 C C . ALA A 1 116 ? -5.069 0.308 15.251 1.00 97.25 116 ALA A C 1
ATOM 927 O O . ALA A 1 116 ? -5.348 1.410 14.779 1.00 97.25 116 ALA A O 1
ATOM 928 N N . ILE A 1 117 ? -5.630 -0.135 16.382 1.00 98.00 117 ILE A N 1
ATOM 929 C CA . ILE A 1 117 ? -6.579 0.662 17.176 1.00 98.00 117 ILE A CA 1
ATOM 930 C C . ILE A 1 117 ? -5.894 1.926 17.706 1.00 98.00 117 ILE A C 1
ATOM 932 O O . ILE A 1 117 ? -6.432 3.023 17.542 1.00 98.00 117 ILE A O 1
ATOM 936 N N . GLN A 1 118 ? -4.697 1.791 18.285 1.00 98.12 118 GLN A N 1
ATOM 937 C CA . GLN A 1 118 ? -3.919 2.929 18.785 1.00 98.12 118 GLN A CA 1
ATOM 938 C C . GLN A 1 118 ? -3.610 3.939 17.676 1.00 98.12 118 GLN A C 1
ATOM 940 O O . GLN A 1 118 ? -3.791 5.144 17.867 1.00 98.12 118 GLN A O 1
ATOM 945 N N . HIS A 1 119 ? -3.224 3.458 16.491 1.00 97.88 119 HIS A N 1
ATOM 946 C CA . HIS A 1 119 ? -2.995 4.310 15.324 1.00 97.88 119 HIS A CA 1
ATOM 947 C C . HIS A 1 119 ? -4.251 5.092 14.926 1.00 97.88 119 HIS A C 1
ATOM 949 O O . HIS A 1 119 ? -4.200 6.311 14.757 1.00 97.88 119 HIS A O 1
ATOM 955 N N . LEU A 1 120 ? -5.406 4.426 14.831 1.00 97.94 120 LEU A N 1
ATOM 956 C CA . LEU A 1 120 ? -6.659 5.086 14.454 1.00 97.94 120 LEU A CA 1
ATOM 957 C C . LEU A 1 120 ? -7.150 6.093 15.509 1.00 97.94 120 LEU A C 1
ATOM 959 O O . LEU A 1 120 ? -7.721 7.124 15.147 1.00 97.94 120 LEU A O 1
ATOM 963 N N . LEU A 1 121 ? -6.906 5.847 16.799 1.00 98.06 121 LEU A N 1
ATOM 964 C CA . LEU A 1 121 ? -7.187 6.812 17.870 1.00 98.06 121 LEU A CA 1
ATOM 965 C C . LEU A 1 121 ? -6.291 8.058 17.769 1.00 98.06 121 LEU A C 1
ATOM 967 O O . LEU A 1 121 ? -6.775 9.189 17.911 1.00 98.06 121 LEU A O 1
ATOM 971 N N . ALA A 1 122 ? -5.002 7.876 17.471 1.00 97.56 122 ALA A N 1
ATOM 972 C CA . ALA A 1 122 ? -4.083 8.985 17.221 1.00 97.56 122 ALA A CA 1
ATOM 973 C C . ALA A 1 122 ? -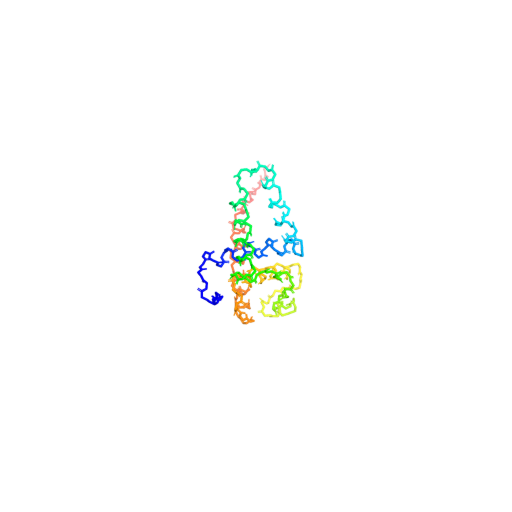4.499 9.790 15.976 1.00 97.56 122 ALA A C 1
ATOM 975 O O . ALA A 1 122 ? -4.524 11.023 16.013 1.00 97.56 122 ALA A O 1
ATOM 976 N N . PHE A 1 123 ? -4.915 9.103 14.908 1.00 96.75 123 PHE A N 1
ATOM 977 C CA . PHE A 1 123 ? -5.434 9.719 13.686 1.00 96.75 123 PHE A CA 1
ATOM 978 C C . PHE A 1 123 ? -6.717 10.533 13.925 1.00 96.75 123 PHE A C 1
ATOM 980 O O . PHE A 1 123 ? -6.846 11.654 13.434 1.00 96.75 123 PHE A O 1
ATOM 987 N N . LYS A 1 124 ? -7.654 10.030 14.739 1.00 95.69 124 LYS A N 1
ATOM 988 C CA . LYS A 1 124 ? -8.841 10.798 15.155 1.00 95.69 124 LYS A CA 1
ATOM 989 C C . LYS A 1 124 ? -8.453 12.096 15.863 1.00 95.69 124 LYS A C 1
ATOM 991 O O . LYS A 1 124 ? -8.997 13.160 15.569 1.00 95.69 124 LYS A O 1
ATOM 996 N N . THR A 1 125 ? -7.503 12.004 16.791 1.00 95.00 125 THR A N 1
ATOM 997 C CA . THR A 1 125 ? -7.048 13.145 17.597 1.00 95.00 125 THR A CA 1
ATOM 998 C C . THR A 1 125 ? -6.396 14.223 16.724 1.00 95.00 125 THR A C 1
ATOM 1000 O O . THR A 1 125 ? -6.675 15.411 16.900 1.00 95.00 125 THR A O 1
ATOM 1003 N N . SER A 1 126 ? -5.581 13.833 15.734 1.00 92.94 126 SER A N 1
ATOM 1004 C CA . SER A 1 126 ? -4.949 14.791 14.818 1.00 92.94 126 SER A CA 1
ATOM 1005 C C . SER A 1 126 ? -5.973 15.528 13.945 1.00 92.94 126 SER A C 1
ATOM 1007 O O . SER A 1 126 ? -5.841 16.740 13.760 1.00 92.94 126 SER A O 1
ATOM 1009 N N . ARG A 1 127 ? -7.051 14.862 13.513 1.00 88.88 127 ARG A N 1
ATOM 1010 C CA . ARG A 1 127 ? -8.149 15.482 12.745 1.00 88.88 127 ARG A CA 1
ATOM 1011 C C . ARG A 1 127 ? -8.975 16.487 13.547 1.00 88.88 127 ARG A C 1
ATOM 1013 O O . ARG A 1 127 ? -9.268 17.578 13.069 1.00 88.88 127 ARG A O 1
ATOM 1020 N N . GLN A 1 128 ? -9.292 16.181 14.802 1.00 84.00 128 GLN A N 1
ATOM 1021 C CA . GLN A 1 128 ? -10.038 17.118 15.655 1.00 84.00 128 GLN A CA 1
ATOM 1022 C C . GLN A 1 128 ? -9.244 18.408 15.923 1.00 84.00 128 GLN A C 1
ATOM 1024 O O . GLN A 1 128 ? -9.818 19.496 16.048 1.00 84.00 128 GLN A O 1
ATOM 1029 N N . SER A 1 129 ? -7.912 18.305 15.954 1.00 76.75 129 SER A N 1
ATOM 1030 C CA . SER A 1 129 ? -7.021 19.456 16.102 1.00 76.75 129 SER A CA 1
ATOM 1031 C C . SER A 1 129 ? -6.969 20.354 14.854 1.00 76.75 129 SER A C 1
ATOM 1033 O O . SER A 1 129 ? -6.811 21.570 14.994 1.00 76.75 129 SER A O 1
ATOM 1035 N N . SER A 1 130 ? -7.137 19.793 13.646 1.00 71.62 130 SER A N 1
ATOM 1036 C CA . SER A 1 130 ? -7.214 20.569 12.400 1.00 71.62 130 SER A CA 1
ATOM 1037 C C . SER A 1 130 ? -8.571 21.246 12.224 1.00 71.62 130 SER A C 1
ATOM 1039 O O . SER A 1 130 ? -8.615 22.413 11.836 1.00 71.62 130 SER A O 1
ATOM 1041 N N . ASP A 1 131 ? -9.662 20.571 12.595 1.00 67.81 131 ASP A N 1
ATOM 1042 C CA . ASP A 1 131 ? -11.018 21.114 12.453 1.00 67.81 131 ASP A CA 1
ATOM 1043 C C . ASP A 1 131 ? -11.250 22.300 13.403 1.00 67.81 131 ASP A C 1
ATOM 1045 O O . ASP A 1 131 ? -11.793 23.328 13.000 1.00 67.81 131 ASP A O 1
ATOM 1049 N N . SER A 1 132 ? -10.720 22.228 14.631 1.00 60.59 132 SER A N 1
ATOM 1050 C CA . SER A 1 132 ? -10.837 23.295 15.641 1.00 60.59 132 SER A CA 1
ATOM 1051 C C . SER A 1 132 ? -10.107 24.596 15.265 1.00 60.59 132 SER A C 1
ATOM 1053 O O . SER A 1 132 ? -10.451 25.663 15.772 1.00 60.59 132 SER A O 1
ATOM 1055 N N . LYS A 1 133 ? -9.104 24.539 14.374 1.00 57.06 133 LYS A N 1
ATOM 1056 C CA . LYS A 1 133 ? -8.383 25.728 13.874 1.00 57.06 133 LYS A CA 1
ATOM 1057 C C . LYS A 1 133 ? -9.107 26.439 12.728 1.00 57.06 133 LYS A C 1
ATOM 1059 O O . LYS A 1 133 ? -8.812 27.602 12.471 1.00 57.06 133 LYS A O 1
ATOM 1064 N N . SER A 1 134 ? -10.050 25.775 12.058 1.00 53.66 134 SER A N 1
ATOM 1065 C CA . SER A 1 134 ? -10.779 26.347 10.916 1.00 53.66 134 SER A CA 1
ATOM 1066 C C . SER A 1 134 ? -11.959 27.249 11.313 1.00 53.66 134 SER A C 1
ATOM 1068 O O . SER A 1 134 ? -12.426 28.039 10.497 1.00 53.66 134 SER A O 1
ATOM 1070 N N . THR A 1 135 ? -12.397 27.210 12.577 1.00 47.69 135 THR A N 1
ATOM 1071 C CA . THR A 1 135 ? -13.593 27.934 13.053 1.00 47.69 135 THR A CA 1
ATOM 1072 C C . THR A 1 135 ? -13.294 29.269 13.759 1.00 47.69 135 THR A C 1
ATOM 1074 O O . THR A 1 135 ? -14.218 29.901 14.259 1.00 47.69 135 THR A O 1
ATOM 1077 N N . SER A 1 136 ? -12.036 29.739 13.829 1.00 48.38 136 SER A N 1
ATOM 1078 C CA . S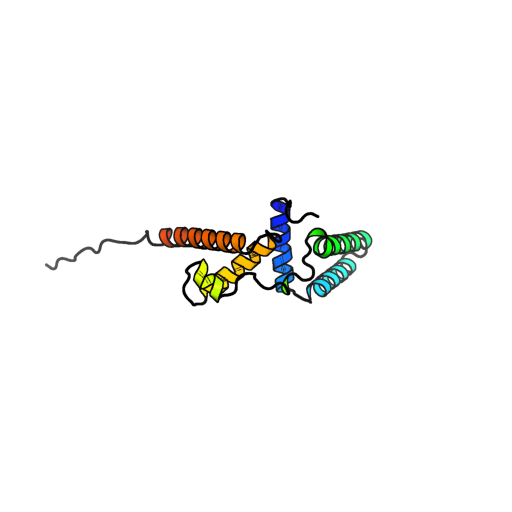ER A 1 136 ? -11.670 30.941 14.618 1.00 48.38 136 SER A CA 1
ATOM 1079 C C . SER A 1 136 ? -11.395 32.227 13.817 1.00 48.38 136 SER A C 1
ATOM 1081 O O . SER A 1 136 ? -10.768 33.148 14.342 1.00 48.38 136 SER A O 1
ATOM 1083 N N . THR A 1 137 ? -11.831 32.342 12.561 1.00 47.91 137 THR A N 1
ATOM 1084 C CA . THR A 1 137 ? -11.691 33.596 11.791 1.00 47.91 137 THR A CA 1
ATOM 1085 C C . THR A 1 137 ? -13.008 33.994 11.133 1.00 47.91 137 THR A C 1
ATOM 1087 O O . THR A 1 137 ? -13.327 33.536 10.043 1.00 47.91 137 THR A O 1
ATOM 1090 N N . GLY A 1 138 ? -13.768 34.874 11.797 1.00 48.81 138 GLY A N 1
ATOM 1091 C CA . GLY A 1 138 ? -14.879 35.589 11.163 1.00 48.81 138 GLY A CA 1
ATOM 1092 C C . GLY A 1 138 ? -16.078 35.900 12.058 1.00 48.81 138 GLY A C 1
ATOM 1093 O O . GLY A 1 138 ? -17.181 35.469 11.747 1.00 48.81 138 GLY A O 1
ATOM 1094 N N . GLU A 1 139 ? -15.903 36.691 13.120 1.00 39.53 139 GLU A N 1
ATOM 1095 C CA . GLU A 1 139 ? -17.017 37.460 13.699 1.00 39.53 139 GLU A CA 1
ATOM 1096 C C . GLU A 1 139 ? -16.743 38.958 13.497 1.00 39.53 139 GLU A C 1
ATOM 1098 O O . GLU A 1 139 ? -16.012 39.593 14.254 1.00 39.53 139 GLU A O 1
ATOM 1103 N N . GLU A 1 140 ? -17.305 39.521 12.423 1.00 44.16 140 GLU A N 1
ATOM 1104 C CA . GLU A 1 140 ? -17.429 40.970 12.237 1.00 44.16 140 GLU A CA 1
ATOM 1105 C C . GLU A 1 140 ? -18.561 41.519 13.129 1.00 44.16 140 GLU A C 1
ATOM 1107 O O . GLU A 1 140 ? -19.673 40.976 13.130 1.00 44.16 140 GLU A O 1
ATOM 1112 N N . PRO A 1 141 ? -18.345 42.626 13.863 1.00 46.44 141 PRO A N 1
ATOM 1113 C CA . PRO A 1 141 ? -19.383 43.228 14.686 1.00 46.44 141 PRO A CA 1
ATOM 1114 C C . PRO A 1 141 ? -20.401 43.989 13.823 1.00 46.44 141 PRO A C 1
ATOM 1116 O O . PRO A 1 141 ? -20.080 44.965 13.143 1.00 46.44 141 PRO A O 1
ATOM 1119 N N . LYS A 1 142 ? -21.673 43.576 13.897 1.00 42.53 142 LYS A N 1
ATOM 1120 C CA . LYS A 1 142 ? -22.810 44.271 13.272 1.00 42.53 142 LYS A CA 1
ATOM 1121 C C . LYS A 1 142 ? -23.011 45.649 13.912 1.00 42.53 142 LYS A C 1
ATOM 1123 O O . LYS A 1 142 ? -23.477 45.758 15.045 1.00 42.53 142 LYS A O 1
ATOM 1128 N N . THR A 1 143 ? -22.708 46.710 13.171 1.00 52.41 143 THR A N 1
ATOM 1129 C CA . THR A 1 143 ? -23.009 48.092 13.562 1.00 52.41 143 THR A CA 1
ATOM 1130 C C . THR A 1 143 ? -24.506 48.388 13.432 1.00 52.41 143 THR A C 1
ATOM 1132 O O . THR A 1 143 ? -25.151 48.158 12.409 1.00 52.41 143 THR A O 1
ATOM 1135 N N . LYS A 1 144 ? -25.073 48.895 14.528 1.00 45.78 144 LYS A N 1
ATOM 1136 C CA . LYS A 1 144 ? -26.484 49.247 14.714 1.00 45.78 144 LYS A CA 1
ATOM 1137 C C . LYS A 1 144 ? -26.768 50.580 14.001 1.00 45.78 144 LYS A C 1
ATOM 1139 O O . LYS A 1 144 ? -26.240 51.610 14.410 1.00 45.78 144 LYS A O 1
ATOM 1144 N N . LYS A 1 145 ? -27.585 50.584 12.940 1.00 48.78 145 LYS A N 1
ATOM 1145 C CA . LYS A 1 145 ? -28.064 51.825 12.299 1.00 48.78 145 LYS A CA 1
ATOM 1146 C C . LYS A 1 145 ? -29.089 52.512 13.206 1.00 48.78 145 LYS A C 1
ATOM 1148 O O . LYS A 1 145 ? -30.124 51.931 13.516 1.00 48.78 145 LYS A O 1
ATOM 1153 N N . MET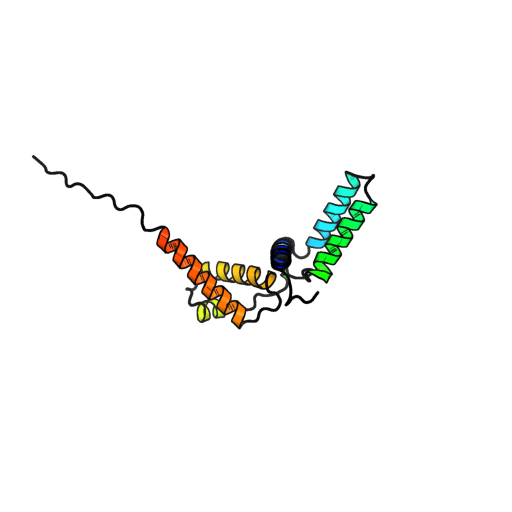 A 1 146 ? -28.792 53.743 13.610 1.00 49.84 146 MET A N 1
ATOM 1154 C CA . MET A 1 146 ? -29.700 54.641 14.324 1.00 49.84 146 MET A CA 1
ATOM 1155 C C . MET A 1 146 ? -30.474 55.454 13.276 1.00 49.84 146 MET A C 1
ATOM 1157 O O . MET A 1 146 ? -29.856 56.063 12.406 1.00 49.84 146 MET A O 1
ATOM 1161 N N . HIS A 1 147 ? -31.807 55.389 13.293 1.00 46.22 147 HIS A N 1
ATOM 1162 C CA . HIS A 1 147 ? -32.659 56.275 12.494 1.00 46.22 147 HIS A CA 1
ATOM 1163 C C . HIS A 1 147 ? -32.743 57.641 13.182 1.00 46.22 147 HIS A C 1
ATOM 1165 O O . HIS A 1 147 ? -32.971 57.702 14.392 1.00 46.22 147 HIS A O 1
ATOM 1171 N N . LEU A 1 148 ? -32.544 58.696 12.395 1.00 48.94 148 LEU A N 1
ATOM 1172 C CA . LEU A 1 148 ? -32.925 60.078 12.675 1.00 48.94 148 LEU A CA 1
ATOM 1173 C C . LEU A 1 148 ? -33.995 60.459 11.653 1.00 48.94 148 LEU A C 1
ATOM 1175 O O . LEU A 1 148 ? -33.802 60.081 10.473 1.00 48.94 148 LEU A O 1
#